Protein AF-A0A359E7I9-F1 (afdb_monomer_lite)

Secondary structure (DSSP, 8-state):
--TTS---HHHHHHHHHHHHHHT-PPEEPPHHHHHHHHHHHHHHHHHHHHHS-HHHHHHHHHHHHHHHHHHHHHHHHHH-EE--HHHHHHHHHHHHHHHHHHHHHHHHHHHHHHHHHHHHHHHHHT--

Structure (mmCIF, N/CA/C/O backbone):
data_AF-A0A359E7I9-F1
#
_entry.id   AF-A0A359E7I9-F1
#
loop_
_atom_site.group_PDB
_atom_site.id
_atom_site.type_symbol
_atom_site.label_atom_id
_atom_site.label_alt_id
_atom_site.label_comp_id
_atom_site.label_asym_id
_atom_site.label_entity_id
_atom_site.label_seq_id
_atom_site.pdbx_PDB_ins_code
_atom_site.Cartn_x
_atom_site.Cartn_y
_atom_site.Cartn_z
_atom_site.occupancy
_atom_site.B_iso_or_equiv
_atom_site.auth_seq_id
_atom_site.auth_comp_id
_atom_site.auth_asym_id
_atom_site.auth_atom_id
_atom_site.pdbx_PDB_model_num
ATOM 1 N N . MET A 1 1 ? 34.628 0.032 -10.947 1.00 48.41 1 MET A N 1
ATOM 2 C CA . MET A 1 1 ? 33.928 1.158 -11.595 1.00 48.41 1 MET A CA 1
ATOM 3 C C . MET A 1 1 ? 33.401 2.041 -10.479 1.00 48.41 1 MET A C 1
ATOM 5 O O . MET A 1 1 ? 32.609 1.570 -9.672 1.00 48.41 1 MET A O 1
ATOM 9 N N . SER A 1 2 ? 33.995 3.225 -10.319 1.00 45.53 2 SER A N 1
ATOM 10 C CA . SER A 1 2 ? 33.677 4.169 -9.240 1.00 45.53 2 SER A CA 1
ATOM 11 C C . SER A 1 2 ? 32.356 4.893 -9.556 1.00 45.53 2 SER A C 1
ATOM 13 O O . SER A 1 2 ? 32.158 5.240 -10.717 1.00 45.53 2 SER A O 1
ATOM 15 N N . PRO A 1 3 ? 31.464 5.166 -8.588 1.00 62.38 3 PRO A N 1
ATOM 16 C CA . PRO A 1 3 ? 30.134 5.741 -8.843 1.00 62.38 3 PRO A CA 1
ATOM 17 C C . PRO A 1 3 ? 30.088 7.197 -9.359 1.00 62.38 3 PRO A C 1
ATOM 19 O O . PRO A 1 3 ? 29.004 7.770 -9.397 1.00 62.38 3 PRO A O 1
ATOM 22 N N . ILE A 1 4 ? 31.225 7.832 -9.683 1.00 60.12 4 ILE A N 1
ATOM 23 C CA . ILE A 1 4 ? 31.324 9.295 -9.902 1.00 60.12 4 ILE A CA 1
ATOM 24 C C . ILE A 1 4 ? 31.981 9.666 -11.249 1.00 60.12 4 ILE A C 1
ATOM 26 O O . ILE A 1 4 ? 32.304 10.828 -11.483 1.00 60.12 4 ILE A O 1
ATOM 30 N N . GLU A 1 5 ? 32.200 8.720 -12.164 1.00 68.06 5 GLU A N 1
ATOM 31 C CA . GLU A 1 5 ? 32.651 9.089 -13.514 1.00 68.06 5 GLU A CA 1
ATOM 32 C C . GLU A 1 5 ? 31.462 9.602 -14.348 1.00 68.06 5 GLU A C 1
ATOM 34 O O . GLU A 1 5 ? 30.405 8.965 -14.361 1.00 68.06 5 GLU A O 1
ATOM 39 N N . PRO A 1 6 ? 31.584 10.766 -15.018 1.00 65.88 6 PRO A N 1
ATOM 40 C CA . PRO A 1 6 ? 30.525 11.274 -15.876 1.00 65.88 6 PRO A CA 1
ATOM 41 C C . PRO A 1 6 ? 30.314 10.291 -17.024 1.00 65.88 6 PRO A C 1
ATOM 43 O O . PRO A 1 6 ? 31.225 10.062 -17.818 1.00 65.88 6 PRO A O 1
ATOM 46 N N . PHE A 1 7 ? 29.108 9.726 -17.099 1.00 65.25 7 PHE A N 1
ATOM 47 C CA . PHE A 1 7 ? 28.690 8.861 -18.198 1.00 65.25 7 PHE A CA 1
ATOM 48 C C . PHE A 1 7 ? 28.974 9.578 -19.529 1.00 65.25 7 PHE A C 1
ATOM 50 O O . PHE A 1 7 ? 28.383 10.637 -19.782 1.00 65.25 7 PHE A O 1
ATOM 57 N N . PRO A 1 8 ? 29.890 9.066 -20.371 1.00 78.00 8 PRO A N 1
ATOM 58 C CA . PRO A 1 8 ? 30.217 9.699 -21.636 1.00 78.00 8 PRO A CA 1
ATOM 59 C C . PRO A 1 8 ? 28.956 9.811 -22.492 1.00 78.00 8 PRO A C 1
ATOM 61 O O . PRO A 1 8 ? 28.225 8.836 -22.662 1.00 78.00 8 PRO A O 1
ATOM 64 N N . GLY A 1 9 ? 28.717 10.974 -23.104 1.00 71.38 9 GLY A N 1
ATOM 65 C CA . GLY A 1 9 ? 27.557 11.160 -23.988 1.00 71.38 9 GLY A CA 1
ATOM 66 C C . GLY A 1 9 ? 27.495 10.132 -25.130 1.00 71.38 9 GLY A C 1
ATOM 67 O O . GLY A 1 9 ? 26.415 9.765 -25.582 1.00 71.38 9 GLY A O 1
ATOM 68 N N . VAL A 1 10 ? 28.650 9.594 -25.538 1.00 79.19 10 VAL A N 1
ATOM 69 C CA . VAL A 1 10 ? 28.767 8.520 -26.535 1.00 79.19 10 VAL A CA 1
ATOM 70 C C . VAL A 1 10 ? 28.084 7.227 -26.078 1.00 79.19 10 VAL A C 1
ATOM 72 O O . VAL A 1 10 ? 27.429 6.579 -26.889 1.00 79.19 10 VAL A O 1
ATOM 75 N N . GLU A 1 11 ? 28.169 6.873 -24.795 1.00 78.19 11 GLU A N 1
ATOM 76 C CA . GLU A 1 11 ? 27.517 5.673 -24.256 1.00 78.19 11 GLU A CA 1
ATOM 77 C C . GLU A 1 11 ? 25.993 5.821 -24.243 1.00 78.19 11 GLU A C 1
ATOM 79 O O . GLU A 1 11 ? 25.279 4.869 -24.548 1.00 78.19 11 GLU A O 1
ATOM 84 N N . ILE A 1 12 ? 25.485 7.032 -23.988 1.00 76.12 12 ILE A N 1
ATOM 85 C CA . ILE A 1 12 ? 24.049 7.333 -24.066 1.00 76.12 12 ILE A CA 1
ATOM 86 C C . ILE A 1 12 ? 23.553 7.157 -25.505 1.00 76.12 12 ILE A C 1
ATOM 88 O O . ILE A 1 12 ? 22.541 6.496 -25.739 1.00 76.12 12 I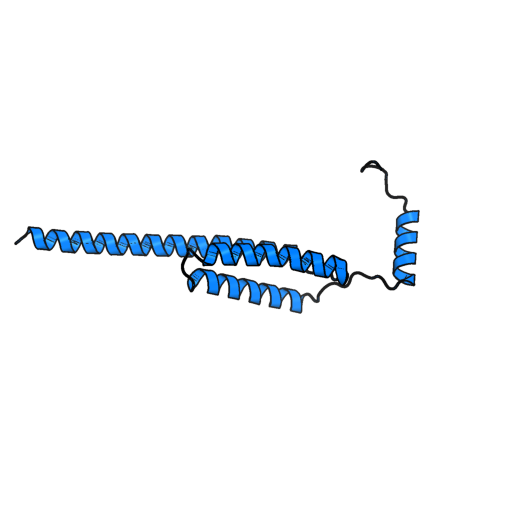LE A O 1
ATOM 92 N N . HIS A 1 13 ? 24.271 7.710 -26.486 1.00 78.94 13 HIS A N 1
ATOM 93 C CA . HIS A 1 13 ? 23.905 7.567 -27.897 1.00 78.94 13 HIS A CA 1
ATOM 94 C C . HIS A 1 13 ? 23.992 6.113 -28.377 1.00 78.94 13 HIS A C 1
ATOM 96 O O . HIS A 1 13 ? 23.102 5.664 -29.099 1.00 78.94 13 HIS A O 1
ATOM 102 N N . ALA A 1 14 ? 25.011 5.365 -27.944 1.00 78.62 14 ALA A N 1
ATOM 103 C CA . ALA A 1 14 ? 25.146 3.944 -28.246 1.00 78.62 14 ALA A CA 1
ATOM 104 C C . ALA A 1 14 ? 24.006 3.117 -27.629 1.00 78.62 14 ALA A C 1
ATOM 106 O O . ALA A 1 14 ? 23.431 2.277 -28.315 1.00 78.62 14 ALA A O 1
ATOM 107 N N . ALA A 1 15 ? 23.613 3.398 -26.382 1.00 77.19 15 ALA A N 1
ATOM 108 C CA . ALA A 1 15 ? 22.488 2.734 -25.723 1.00 77.19 15 ALA A CA 1
ATOM 109 C C . ALA A 1 15 ? 21.148 3.030 -26.418 1.00 77.19 15 ALA A C 1
ATOM 111 O O . ALA A 1 15 ? 20.336 2.128 -26.607 1.00 77.19 15 ALA A O 1
ATOM 112 N N . VAL A 1 16 ? 20.922 4.274 -26.853 1.00 76.81 16 VAL A N 1
ATOM 113 C CA . VAL A 1 16 ? 19.721 4.644 -27.622 1.00 76.81 16 VAL A CA 1
ATOM 114 C C . VAL A 1 16 ? 19.696 3.947 -28.982 1.00 76.81 16 VAL A C 1
ATOM 116 O O . VAL A 1 16 ? 18.655 3.420 -29.367 1.00 76.81 16 VAL A O 1
ATOM 119 N N . ALA A 1 17 ? 20.825 3.909 -29.695 1.00 77.75 17 ALA A N 1
ATOM 120 C CA . ALA A 1 17 ? 20.933 3.202 -30.969 1.00 77.75 17 ALA A CA 1
ATOM 121 C C . ALA A 1 17 ? 20.685 1.696 -30.800 1.00 77.75 17 ALA A C 1
ATOM 123 O O . ALA A 1 17 ? 19.955 1.108 -31.594 1.00 77.75 17 ALA A O 1
ATOM 124 N N . ASN A 1 18 ? 21.222 1.095 -29.735 1.00 79.81 18 ASN A N 1
ATOM 125 C CA . ASN A 1 18 ? 21.003 -0.311 -29.419 1.00 79.81 18 ASN A CA 1
ATOM 126 C C . ASN A 1 18 ? 19.528 -0.600 -29.101 1.00 79.81 18 ASN A C 1
ATOM 128 O O . ASN A 1 18 ? 18.941 -1.493 -29.701 1.00 79.81 18 ASN A O 1
ATOM 132 N N . ASN A 1 19 ? 18.886 0.224 -28.264 1.00 78.88 19 ASN A N 1
ATOM 133 C CA . ASN A 1 19 ? 17.454 0.097 -27.970 1.00 78.88 19 ASN A CA 1
ATOM 134 C C . ASN A 1 19 ? 16.579 0.256 -29.227 1.00 78.88 19 ASN A C 1
ATOM 136 O O . ASN A 1 19 ? 15.551 -0.406 -29.337 1.00 78.88 19 ASN A O 1
ATOM 140 N N . LEU A 1 20 ? 16.974 1.108 -30.185 1.00 77.75 20 LEU A N 1
ATOM 141 C CA . LEU A 1 20 ? 16.278 1.253 -31.469 1.00 77.75 20 LEU A CA 1
ATOM 142 C C . LEU A 1 20 ? 16.401 -0.000 -32.345 1.00 77.75 20 LEU A C 1
ATOM 144 O O . LEU A 1 20 ? 15.429 -0.392 -32.988 1.00 77.75 20 LEU A O 1
ATOM 148 N N . LEU A 1 21 ? 17.595 -0.594 -32.394 1.00 78.62 21 LEU A N 1
ATOM 149 C CA . LEU A 1 21 ? 17.882 -1.782 -33.199 1.00 78.62 21 LEU A CA 1
ATOM 150 C C . LEU A 1 21 ? 17.237 -3.042 -32.608 1.00 78.62 21 LEU A C 1
ATOM 152 O O . LEU A 1 21 ? 16.742 -3.880 -33.358 1.00 78.62 21 LEU A O 1
ATOM 156 N N . GLU A 1 22 ? 17.199 -3.149 -31.279 1.00 76.75 22 GLU A N 1
ATOM 157 C CA . GLU A 1 2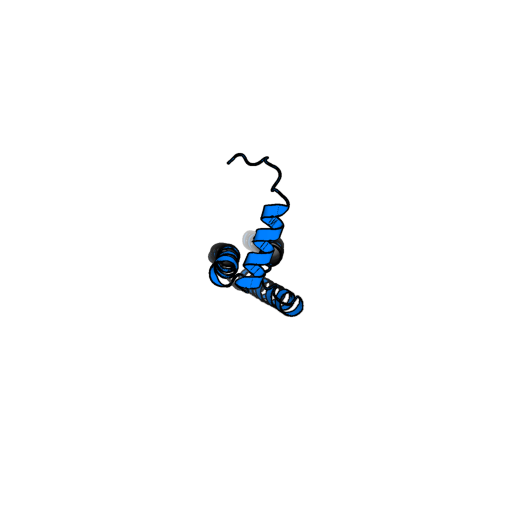2 ? 16.622 -4.283 -30.544 1.00 76.75 22 GLU A CA 1
ATOM 158 C C . GLU A 1 22 ? 15.129 -4.091 -30.210 1.00 76.75 22 GLU A C 1
ATOM 160 O O . GLU A 1 22 ? 14.476 -5.020 -29.744 1.00 76.75 22 GLU A O 1
ATOM 165 N N . ASN A 1 23 ? 14.557 -2.917 -30.517 1.00 68.06 23 ASN A N 1
ATOM 166 C CA . ASN A 1 23 ? 13.168 -2.536 -30.213 1.00 68.06 23 ASN A CA 1
ATOM 167 C C . ASN A 1 23 ? 12.833 -2.603 -28.707 1.00 68.06 23 ASN A C 1
ATOM 169 O O . ASN A 1 23 ? 11.726 -2.938 -28.286 1.00 68.06 23 ASN A O 1
ATOM 173 N N . ASP A 1 24 ? 13.822 -2.258 -27.891 1.00 67.62 24 ASP A N 1
ATOM 174 C CA . ASP A 1 24 ? 13.910 -2.579 -26.469 1.00 67.62 24 ASP A CA 1
ATOM 175 C C . ASP A 1 24 ? 13.407 -1.428 -25.574 1.00 67.62 24 ASP A C 1
ATOM 177 O O . ASP A 1 24 ? 14.021 -1.030 -24.579 1.00 67.62 24 ASP A O 1
ATOM 181 N N . PHE A 1 25 ? 12.262 -0.852 -25.944 1.00 73.00 25 PHE A N 1
ATOM 182 C CA . PHE A 1 25 ? 11.693 0.310 -25.263 1.00 73.00 25 PHE A CA 1
ATOM 183 C C . PHE A 1 25 ? 10.937 -0.067 -23.986 1.00 73.00 25 PHE A C 1
ATOM 185 O O . PHE A 1 25 ? 10.131 -0.995 -23.955 1.00 73.00 25 PHE A O 1
ATOM 192 N N . ILE A 1 26 ? 11.134 0.727 -22.931 1.00 73.31 26 ILE A N 1
ATOM 193 C CA . ILE A 1 26 ? 10.339 0.630 -21.704 1.00 73.31 26 ILE A CA 1
ATOM 194 C C . ILE A 1 26 ? 8.941 1.182 -21.987 1.00 73.31 26 ILE A C 1
ATOM 196 O O . ILE A 1 26 ? 8.774 2.371 -22.263 1.00 73.31 26 ILE A O 1
ATOM 200 N N . THR A 1 27 ? 7.918 0.337 -21.881 1.00 76.50 27 THR A N 1
ATOM 201 C CA . THR A 1 27 ? 6.524 0.762 -22.051 1.00 76.50 27 THR A CA 1
ATOM 202 C C . THR A 1 27 ? 5.918 1.160 -20.711 1.00 76.50 27 THR A C 1
ATOM 204 O O . THR A 1 27 ? 5.946 0.386 -19.750 1.00 76.50 27 THR A O 1
ATOM 207 N N . SER A 1 28 ? 5.344 2.360 -20.632 1.00 77.75 28 SER A N 1
ATOM 208 C CA . SER A 1 28 ? 4.604 2.816 -19.452 1.00 77.75 28 SER A CA 1
ATOM 209 C C . SER A 1 28 ? 3.130 2.421 -19.527 1.00 77.75 28 SER A C 1
ATOM 211 O O . SER A 1 28 ? 2.514 2.438 -20.592 1.00 77.75 28 SER A O 1
ATOM 213 N N . VAL A 1 29 ? 2.543 2.101 -18.373 1.00 81.00 29 VAL A N 1
ATOM 214 C CA . VAL A 1 29 ? 1.107 1.808 -18.265 1.00 81.00 29 VAL A CA 1
ATOM 215 C C . VAL A 1 29 ? 0.292 3.095 -18.481 1.00 81.00 29 VAL A C 1
ATOM 217 O O . VAL A 1 29 ? 0.637 4.126 -17.897 1.00 81.00 29 VAL A O 1
ATOM 220 N N . PRO A 1 30 ? -0.811 3.070 -19.258 1.00 86.88 30 PRO A N 1
ATOM 221 C CA . PRO A 1 30 ? -1.684 4.230 -19.418 1.00 86.88 30 PRO A CA 1
ATOM 222 C C . PRO A 1 30 ? -2.190 4.766 -18.073 1.00 86.88 30 PRO A C 1
ATOM 224 O O . PRO A 1 30 ? -2.633 4.001 -17.213 1.00 86.88 30 PRO A O 1
ATOM 227 N N . ASN A 1 31 ? -2.203 6.093 -17.913 1.00 85.31 31 ASN A N 1
ATOM 228 C CA . ASN A 1 31 ? -2.587 6.749 -16.654 1.00 85.31 31 ASN A CA 1
ATOM 229 C C . ASN A 1 31 ? -3.978 6.339 -16.144 1.00 85.31 31 ASN A C 1
ATOM 231 O O . ASN A 1 31 ? -4.178 6.201 -14.940 1.00 85.31 31 ASN A O 1
ATOM 235 N N . LEU A 1 32 ? -4.934 6.107 -17.047 1.00 88.44 32 LEU A N 1
ATOM 236 C CA . LEU A 1 32 ? -6.287 5.684 -16.681 1.00 88.44 32 LEU A CA 1
ATOM 237 C C . LEU A 1 32 ? -6.295 4.283 -16.050 1.00 88.44 32 LEU A C 1
ATOM 239 O O . LEU A 1 32 ? -6.915 4.082 -15.009 1.00 88.44 32 LEU A O 1
ATOM 243 N N . VAL A 1 33 ? -5.543 3.341 -16.630 1.00 88.62 33 VAL A N 1
ATOM 244 C CA . VAL A 1 33 ? -5.400 1.975 -16.103 1.00 88.62 33 VAL A CA 1
ATOM 245 C C . VAL A 1 33 ? -4.710 2.004 -14.741 1.00 88.62 33 VAL A C 1
ATOM 247 O O . VAL A 1 33 ? -5.185 1.371 -13.801 1.00 88.62 33 VAL A O 1
ATOM 250 N N . LYS A 1 34 ? -3.642 2.800 -14.610 1.00 88.38 34 LYS A N 1
ATOM 251 C CA . LYS A 1 34 ? -2.952 3.029 -13.335 1.00 88.38 34 LYS A CA 1
ATOM 252 C C . LYS A 1 34 ? -3.916 3.495 -12.241 1.00 88.38 34 LYS A C 1
ATOM 254 O O . LYS A 1 34 ? -3.965 2.890 -11.174 1.00 88.38 34 LYS A O 1
ATOM 259 N N . ASN A 1 35 ? -4.681 4.553 -12.503 1.00 89.94 35 ASN A N 1
ATOM 260 C CA . ASN A 1 35 ? -5.558 5.155 -11.499 1.00 89.94 35 ASN A CA 1
ATOM 261 C C . ASN A 1 35 ? -6.672 4.194 -11.066 1.00 89.94 35 ASN A C 1
ATOM 263 O O . ASN A 1 35 ? -6.956 4.081 -9.876 1.00 89.94 35 ASN A O 1
ATOM 267 N N . ILE A 1 36 ? -7.267 3.463 -12.016 1.00 93.88 36 ILE A N 1
ATOM 268 C CA . ILE A 1 36 ? -8.269 2.430 -11.718 1.00 93.88 36 ILE A CA 1
ATOM 269 C C . ILE A 1 36 ? -7.665 1.339 -10.834 1.00 93.88 36 ILE A C 1
ATOM 271 O O . ILE A 1 36 ? -8.274 0.934 -9.847 1.00 93.88 36 ILE A O 1
ATOM 275 N N . LEU A 1 37 ? -6.453 0.887 -11.150 1.00 91.19 37 LEU A N 1
ATOM 276 C CA . LEU A 1 37 ? -5.786 -0.164 -10.394 1.00 91.19 37 LEU A CA 1
ATOM 277 C C . LEU A 1 37 ? -5.459 0.278 -8.959 1.00 91.19 37 LEU A C 1
ATOM 279 O O . LEU A 1 37 ? -5.714 -0.476 -8.022 1.00 91.19 37 LEU A O 1
ATOM 283 N N . ILE A 1 38 ? -4.979 1.513 -8.775 1.00 92.69 38 ILE A N 1
ATOM 284 C CA . ILE A 1 38 ? -4.775 2.109 -7.445 1.00 92.69 38 ILE A CA 1
ATOM 285 C C . ILE A 1 38 ? -6.091 2.122 -6.663 1.00 92.69 38 ILE A C 1
ATOM 287 O O . ILE A 1 38 ? -6.126 1.664 -5.523 1.00 92.69 38 ILE A O 1
ATOM 291 N N . LEU A 1 39 ? -7.181 2.601 -7.271 1.00 94.25 39 LEU A N 1
ATOM 292 C CA . LEU A 1 39 ? -8.491 2.658 -6.618 1.00 94.25 39 LEU A CA 1
ATOM 293 C C . LEU A 1 39 ? -8.974 1.274 -6.177 1.00 94.25 39 LEU A C 1
ATOM 295 O O . LEU A 1 39 ? -9.420 1.121 -5.042 1.00 94.25 39 LEU A O 1
ATOM 299 N N . ILE A 1 40 ? -8.848 0.266 -7.043 1.00 94.81 40 ILE A N 1
ATOM 300 C CA . ILE A 1 40 ? -9.251 -1.112 -6.737 1.00 94.81 40 ILE A CA 1
ATOM 301 C C . ILE A 1 40 ? -8.426 -1.674 -5.575 1.00 94.81 40 ILE A C 1
ATOM 303 O O . ILE A 1 40 ? -8.998 -2.210 -4.627 1.00 94.81 40 ILE A O 1
ATOM 307 N N . ILE A 1 41 ? -7.097 -1.526 -5.607 1.00 93.12 41 ILE A N 1
ATOM 308 C CA . ILE A 1 41 ? -6.213 -2.027 -4.543 1.00 93.12 41 ILE A CA 1
ATOM 309 C C . ILE A 1 41 ? -6.532 -1.344 -3.211 1.00 93.12 41 ILE A C 1
ATOM 311 O O . ILE A 1 41 ? -6.693 -2.019 -2.195 1.00 93.12 41 ILE A O 1
ATOM 315 N N . CYS A 1 42 ? -6.683 -0.020 -3.212 1.00 94.25 42 CYS A N 1
ATOM 316 C CA . CYS A 1 42 ? -7.039 0.745 -2.021 1.00 94.25 42 CYS A CA 1
ATOM 317 C C . CYS A 1 42 ? -8.405 0.325 -1.456 1.00 94.25 42 CYS A C 1
ATOM 319 O O . CYS A 1 42 ? -8.538 0.147 -0.246 1.00 94.25 42 CYS A O 1
ATOM 321 N N . ALA A 1 43 ? -9.410 0.119 -2.314 1.00 94.06 43 ALA A N 1
ATOM 322 C CA . ALA A 1 43 ? -10.734 -0.335 -1.896 1.00 94.06 43 ALA A CA 1
ATOM 323 C C . ALA A 1 43 ? -10.689 -1.740 -1.274 1.00 94.06 43 ALA A C 1
ATOM 325 O O . ALA A 1 43 ? -11.280 -1.962 -0.217 1.00 94.06 43 ALA A O 1
ATOM 326 N N . LEU A 1 44 ? -9.948 -2.670 -1.883 1.00 92.69 44 LEU A N 1
ATOM 327 C CA . LEU A 1 44 ? -9.761 -4.023 -1.353 1.00 92.69 44 LEU A CA 1
ATOM 328 C C . LEU A 1 44 ? -9.015 -4.015 -0.013 1.00 92.69 44 LEU A C 1
ATOM 330 O O . LEU A 1 44 ? -9.397 -4.744 0.901 1.00 92.69 44 LEU A O 1
ATOM 334 N N . LEU A 1 45 ? -7.991 -3.168 0.135 1.00 92.62 45 LEU A N 1
ATOM 335 C CA . LEU A 1 45 ? -7.271 -3.002 1.398 1.00 92.62 45 LEU A CA 1
ATOM 336 C C . LEU A 1 45 ? -8.183 -2.466 2.502 1.00 92.62 45 LEU A C 1
ATOM 338 O O . LEU A 1 45 ? -8.187 -3.022 3.598 1.00 92.62 45 LEU A O 1
ATOM 342 N N . LEU A 1 46 ? -8.988 -1.438 2.223 1.00 93.12 46 LEU A N 1
ATOM 343 C CA . LEU A 1 46 ? -9.966 -0.923 3.186 1.00 93.12 46 LEU A CA 1
ATOM 344 C C . LEU A 1 46 ? -10.982 -1.999 3.578 1.00 93.12 46 LEU A C 1
ATOM 346 O O . LEU A 1 46 ? -11.202 -2.227 4.768 1.00 93.12 46 LEU A O 1
ATOM 350 N N . ALA A 1 47 ? -11.551 -2.696 2.593 1.00 91.12 47 ALA A N 1
ATOM 351 C CA . ALA A 1 47 ? -12.482 -3.794 2.824 1.00 91.12 47 ALA A CA 1
ATOM 352 C C . ALA A 1 47 ? -11.865 -4.867 3.737 1.00 91.12 47 ALA A C 1
ATOM 354 O O . ALA A 1 47 ? -12.476 -5.259 4.730 1.00 91.12 47 ALA A O 1
ATOM 355 N N . ALA A 1 48 ? -10.623 -5.282 3.473 1.00 89.94 48 ALA A N 1
ATOM 356 C CA . ALA A 1 48 ? -9.906 -6.236 4.314 1.00 89.94 48 ALA A CA 1
ATOM 357 C C . ALA A 1 48 ? -9.639 -5.687 5.730 1.00 89.94 48 ALA A C 1
ATOM 359 O O . ALA A 1 48 ? -9.806 -6.396 6.724 1.00 89.94 48 ALA A O 1
ATOM 360 N N . ILE A 1 49 ? -9.261 -4.417 5.876 1.00 91.00 49 ILE A N 1
ATOM 361 C CA . ILE A 1 49 ? -8.994 -3.836 7.198 1.00 91.00 49 ILE A CA 1
ATOM 362 C C . ILE A 1 49 ? -10.253 -3.864 8.075 1.00 91.00 49 ILE A C 1
ATOM 364 O O . ILE A 1 49 ? -10.155 -4.258 9.243 1.00 91.00 49 ILE A O 1
ATOM 368 N N . PHE A 1 50 ? -11.416 -3.501 7.525 1.00 89.06 50 PHE A N 1
ATOM 369 C CA . PHE A 1 50 ? -12.665 -3.389 8.285 1.00 89.06 50 PHE A CA 1
ATOM 370 C C . PHE A 1 50 ? -13.428 -4.711 8.451 1.00 89.06 50 PHE A C 1
ATOM 372 O O . PHE A 1 50 ? -14.007 -4.920 9.515 1.00 89.06 50 PHE A O 1
ATOM 379 N N . TRP A 1 51 ? -13.414 -5.618 7.467 1.00 87.62 51 TRP A N 1
ATOM 380 C CA . TRP A 1 51 ? -14.195 -6.864 7.539 1.00 87.62 51 TRP A CA 1
ATOM 381 C C . TRP A 1 51 ? -13.454 -8.077 8.102 1.00 87.62 51 TRP A C 1
ATOM 383 O O . TRP A 1 51 ? -14.108 -9.039 8.500 1.00 87.62 51 TRP A O 1
ATOM 393 N N . THR A 1 52 ? -12.121 -8.059 8.184 1.00 83.62 52 THR A N 1
ATOM 394 C CA . THR A 1 52 ? -11.356 -9.188 8.749 1.00 83.62 52 THR A CA 1
ATOM 395 C C . THR A 1 52 ? -10.853 -8.905 10.176 1.00 83.62 52 THR A C 1
ATOM 397 O O . THR A 1 52 ? -10.577 -7.753 10.537 1.00 83.62 52 THR A O 1
ATOM 400 N N . PRO A 1 53 ? -10.712 -9.943 11.028 1.00 82.25 53 PRO A N 1
ATOM 401 C CA . PRO A 1 53 ? -10.213 -9.782 12.389 1.00 82.25 53 PRO A CA 1
ATOM 402 C C . PRO A 1 53 ? -8.762 -9.281 12.395 1.00 82.25 53 PRO A C 1
ATOM 404 O O . PRO A 1 53 ? -7.951 -9.671 11.549 1.00 82.25 53 PRO A O 1
ATOM 407 N N . SER A 1 54 ? -8.414 -8.455 13.391 1.00 77.69 54 SER A N 1
ATOM 408 C CA . SER A 1 54 ? -7.117 -7.751 13.458 1.00 77.69 54 SER A CA 1
ATOM 409 C C . SER A 1 54 ? -5.877 -8.653 13.498 1.00 77.69 54 SER A C 1
ATOM 411 O O . SER A 1 54 ? -4.772 -8.200 13.233 1.00 77.69 54 SER A O 1
ATOM 413 N N . ARG A 1 55 ? -6.026 -9.945 13.817 1.00 78.25 55 ARG A N 1
ATOM 414 C CA . ARG A 1 55 ? -4.899 -10.896 13.796 1.00 78.25 55 ARG A CA 1
ATOM 415 C C . ARG A 1 55 ? -4.491 -11.293 12.377 1.00 78.25 55 ARG A C 1
ATOM 417 O O . ARG A 1 55 ? -3.321 -11.561 12.135 1.00 78.25 55 ARG A O 1
ATOM 424 N N . VAL A 1 56 ? -5.451 -11.345 11.454 1.00 83.19 56 VAL A N 1
ATOM 425 C CA . VAL A 1 56 ? -5.232 -11.810 10.076 1.00 83.19 56 VAL A CA 1
ATOM 426 C C . VAL A 1 56 ? -4.940 -10.633 9.149 1.00 83.19 56 VAL A C 1
ATOM 428 O O . VAL A 1 56 ? -4.090 -10.745 8.268 1.00 83.19 56 VAL A O 1
ATOM 431 N N . ASN A 1 57 ? -5.590 -9.485 9.369 1.00 86.19 57 ASN A N 1
ATOM 432 C CA . ASN A 1 57 ? -5.473 -8.347 8.458 1.00 86.19 57 ASN A CA 1
ATOM 433 C C . ASN A 1 57 ? -4.041 -7.780 8.373 1.00 86.19 57 ASN A C 1
ATOM 435 O O . ASN A 1 57 ? -3.618 -7.450 7.272 1.00 86.19 57 ASN A O 1
ATOM 439 N N . ILE A 1 58 ? -3.264 -7.749 9.466 1.00 86.88 58 ILE A N 1
ATOM 440 C CA . ILE A 1 58 ? -1.885 -7.223 9.465 1.00 86.88 58 ILE A CA 1
ATOM 441 C C . ILE A 1 58 ? -0.992 -8.059 8.546 1.00 86.88 58 ILE A C 1
ATOM 443 O O . ILE A 1 58 ? -0.267 -7.513 7.714 1.00 86.88 58 ILE A O 1
ATOM 447 N N . SER A 1 59 ? -1.072 -9.388 8.663 1.00 89.31 59 SER A N 1
ATOM 448 C CA . SER A 1 59 ? -0.299 -10.300 7.816 1.00 89.31 59 SER A CA 1
ATOM 449 C C . SER A 1 59 ? -0.717 -10.173 6.351 1.00 89.31 59 SER A C 1
ATOM 451 O O . SER A 1 59 ? 0.143 -10.054 5.482 1.00 89.31 59 SER A O 1
ATOM 453 N N . VAL A 1 60 ? -2.023 -10.088 6.077 1.00 88.62 60 VAL A N 1
ATOM 454 C CA . VAL A 1 60 ? -2.541 -9.877 4.718 1.00 88.62 60 VAL A CA 1
ATOM 455 C C . VAL A 1 60 ? -2.061 -8.542 4.140 1.00 88.62 60 VAL A C 1
ATOM 457 O O . VAL A 1 60 ? -1.566 -8.518 3.018 1.00 88.62 60 VAL A O 1
ATOM 460 N N . SER A 1 61 ? -2.129 -7.441 4.895 1.00 89.81 61 SER A N 1
ATOM 461 C CA . SER A 1 61 ? -1.634 -6.128 4.455 1.00 89.81 61 SER A CA 1
ATOM 462 C C . SER A 1 61 ? -0.136 -6.161 4.135 1.00 89.81 61 SER A C 1
ATOM 464 O O . SER A 1 61 ? 0.279 -5.619 3.111 1.00 89.81 61 SER A O 1
ATOM 466 N N . ALA A 1 62 ? 0.669 -6.836 4.962 1.00 90.94 62 ALA A N 1
ATOM 467 C CA . ALA A 1 62 ? 2.103 -6.991 4.729 1.00 90.94 62 ALA A CA 1
ATOM 468 C C . ALA A 1 62 ? 2.399 -7.823 3.470 1.00 90.94 62 ALA A C 1
ATOM 470 O O . ALA A 1 62 ? 3.239 -7.433 2.658 1.00 90.94 62 ALA A O 1
ATOM 471 N N . VAL A 1 63 ? 1.675 -8.930 3.267 1.00 93.06 63 VAL A N 1
ATOM 472 C CA . VAL A 1 63 ? 1.791 -9.762 2.059 1.00 93.06 63 VAL A CA 1
ATOM 473 C C . VAL A 1 63 ? 1.405 -8.967 0.814 1.00 93.06 63 VAL A C 1
ATOM 475 O O . VAL A 1 63 ? 2.128 -9.011 -0.179 1.00 93.06 63 VAL A O 1
ATOM 478 N N . VAL A 1 64 ? 0.323 -8.186 0.866 1.00 91.56 64 VAL A N 1
ATOM 479 C CA . VAL A 1 64 ? -0.089 -7.325 -0.250 1.00 91.56 64 VAL A CA 1
ATOM 480 C C . VAL A 1 64 ? 0.994 -6.287 -0.559 1.00 91.56 64 VAL A C 1
ATOM 482 O O . VAL A 1 64 ? 1.402 -6.176 -1.714 1.00 91.56 64 VAL A O 1
ATOM 485 N N . MET A 1 65 ? 1.539 -5.594 0.447 1.00 93.25 65 MET A N 1
ATOM 486 C CA . MET A 1 65 ? 2.641 -4.640 0.245 1.00 93.25 65 MET A CA 1
ATOM 487 C C . MET A 1 65 ? 3.883 -5.293 -0.368 1.00 93.25 65 MET A C 1
ATOM 489 O O . MET A 1 65 ? 4.453 -4.749 -1.314 1.00 93.25 65 MET A O 1
ATOM 493 N N . GLY A 1 66 ? 4.283 -6.467 0.127 1.00 92.50 66 GLY A N 1
ATOM 494 C CA . GLY A 1 66 ? 5.400 -7.221 -0.441 1.00 92.50 66 GLY A CA 1
ATOM 495 C C . GLY A 1 66 ? 5.134 -7.632 -1.889 1.00 92.50 66 GLY A C 1
ATOM 496 O O . GLY A 1 66 ? 5.995 -7.463 -2.752 1.00 92.50 66 GLY A O 1
ATOM 497 N N . SER A 1 67 ? 3.915 -8.091 -2.181 1.00 92.12 67 SER A N 1
ATOM 498 C CA . SER A 1 67 ? 3.524 -8.498 -3.530 1.00 92.12 67 SER A CA 1
ATOM 499 C C . SER A 1 67 ? 3.570 -7.340 -4.526 1.00 92.12 67 SER A C 1
ATOM 501 O O . SER A 1 67 ? 4.033 -7.545 -5.640 1.00 92.12 67 SER A O 1
ATOM 503 N N . ILE A 1 68 ? 3.197 -6.115 -4.128 1.00 92.12 68 ILE A N 1
ATOM 504 C CA . ILE A 1 68 ? 3.272 -4.927 -4.997 1.00 92.12 68 ILE A CA 1
ATOM 505 C C . ILE A 1 68 ? 4.713 -4.703 -5.473 1.00 92.12 68 ILE A C 1
ATOM 507 O O . ILE A 1 68 ? 4.941 -4.487 -6.662 1.00 92.12 68 ILE A O 1
ATOM 511 N N . VAL A 1 69 ? 5.689 -4.805 -4.565 1.00 92.44 69 VAL A N 1
ATOM 512 C CA . VAL A 1 69 ? 7.110 -4.622 -4.898 1.00 92.44 69 VAL A CA 1
ATOM 513 C C . VAL A 1 69 ? 7.613 -5.756 -5.789 1.00 92.44 69 VAL A C 1
ATOM 515 O O . VAL A 1 69 ? 8.235 -5.494 -6.816 1.00 92.44 69 VAL A O 1
ATOM 518 N N . VAL A 1 70 ? 7.314 -7.009 -5.435 1.00 92.69 70 VAL A N 1
ATOM 519 C CA . VAL A 1 70 ? 7.751 -8.184 -6.206 1.00 92.69 70 VAL A CA 1
ATOM 520 C C . VAL A 1 70 ? 7.159 -8.171 -7.614 1.00 92.69 70 VAL A C 1
ATOM 522 O O . VAL A 1 70 ? 7.889 -8.354 -8.583 1.00 92.69 70 VAL A O 1
ATOM 525 N N . ILE A 1 71 ? 5.859 -7.902 -7.747 1.00 90.38 71 ILE A N 1
ATOM 526 C CA . ILE A 1 71 ? 5.175 -7.800 -9.041 1.00 90.38 71 ILE A CA 1
ATOM 527 C C . ILE A 1 71 ? 5.779 -6.658 -9.858 1.00 90.38 71 ILE A C 1
ATOM 529 O O . ILE A 1 71 ? 6.091 -6.857 -11.027 1.00 90.38 71 ILE A O 1
ATOM 533 N N . GLY A 1 72 ? 6.012 -5.493 -9.248 1.00 88.19 72 GLY A N 1
ATOM 534 C CA . GLY A 1 72 ? 6.658 -4.364 -9.915 1.00 88.19 72 GLY A CA 1
ATOM 535 C C . GLY A 1 72 ? 8.044 -4.710 -10.468 1.00 88.19 72 GLY A C 1
ATOM 536 O O . GLY A 1 72 ? 8.338 -4.409 -11.624 1.00 88.19 72 GLY A O 1
ATOM 537 N N . LEU A 1 73 ? 8.874 -5.391 -9.672 1.00 88.50 73 LEU A N 1
ATOM 538 C CA . LEU A 1 73 ? 10.208 -5.837 -10.086 1.00 88.50 73 LEU A CA 1
ATOM 539 C C . LEU A 1 73 ? 10.152 -6.909 -11.181 1.00 88.50 73 LEU A C 1
ATOM 541 O O . LEU A 1 73 ? 10.936 -6.851 -12.126 1.00 88.50 73 LEU A O 1
ATOM 545 N N . LEU A 1 74 ? 9.219 -7.859 -11.093 1.00 89.62 74 LEU A N 1
ATOM 546 C CA . LEU A 1 74 ? 9.029 -8.889 -12.117 1.00 89.62 74 LEU A CA 1
ATOM 547 C C . LEU A 1 74 ? 8.547 -8.291 -13.444 1.00 89.62 74 LEU A C 1
ATOM 549 O O . LEU A 1 74 ? 9.068 -8.653 -14.497 1.00 89.62 74 LEU A O 1
ATOM 553 N N . LEU A 1 75 ? 7.596 -7.351 -13.409 1.00 85.31 75 LEU A N 1
ATOM 554 C CA . LEU A 1 75 ? 7.113 -6.658 -14.608 1.00 85.31 75 LEU A CA 1
ATOM 555 C C . LEU A 1 75 ? 8.225 -5.852 -15.278 1.00 85.31 75 LEU A C 1
ATOM 557 O O . LEU A 1 75 ? 8.335 -5.861 -16.504 1.00 85.31 75 LEU A O 1
ATOM 561 N N . PHE A 1 76 ? 9.070 -5.205 -14.479 1.00 85.00 76 PHE A N 1
ATOM 562 C CA . PHE A 1 76 ? 10.212 -4.469 -14.996 1.00 85.00 76 PHE A CA 1
ATOM 563 C C . PHE A 1 76 ? 11.283 -5.405 -15.576 1.00 85.00 76 PHE A C 1
ATOM 565 O O . PHE A 1 76 ? 11.753 -5.183 -16.686 1.00 85.00 76 PHE A O 1
ATOM 572 N N . SER A 1 77 ? 11.638 -6.481 -14.867 1.00 83.69 77 SER A N 1
ATOM 573 C CA . SER A 1 77 ? 12.723 -7.379 -15.279 1.00 83.69 77 SER A CA 1
ATOM 574 C C . SER A 1 77 ? 12.368 -8.269 -16.469 1.00 83.69 77 SER A C 1
ATOM 576 O O . SER A 1 77 ? 13.246 -8.562 -17.273 1.00 83.69 77 SER A O 1
ATOM 578 N N . VAL A 1 78 ? 11.125 -8.753 -16.554 1.00 83.88 78 VAL A N 1
ATOM 579 C CA . VAL A 1 78 ? 10.718 -9.735 -17.575 1.00 83.88 78 VAL A CA 1
ATOM 580 C C . VAL A 1 78 ? 10.074 -9.049 -18.771 1.00 83.88 78 VAL A C 1
ATOM 582 O O . VAL A 1 78 ? 10.381 -9.380 -19.911 1.00 83.88 78 VAL A O 1
ATOM 585 N N . TYR A 1 79 ? 9.190 -8.084 -18.517 1.00 78.81 79 TYR A N 1
ATOM 586 C CA . TYR A 1 79 ? 8.370 -7.461 -19.557 1.00 78.81 79 TYR A CA 1
ATOM 587 C C . TYR A 1 79 ? 8.817 -6.040 -19.906 1.00 78.81 79 TYR A C 1
ATOM 589 O O . TYR A 1 79 ? 8.228 -5.432 -20.794 1.00 78.81 79 TYR A O 1
ATOM 597 N N . ARG A 1 80 ? 9.826 -5.491 -19.206 1.00 80.56 80 ARG A N 1
ATOM 598 C CA . ARG A 1 80 ? 10.291 -4.097 -19.352 1.00 80.56 80 ARG A CA 1
ATOM 599 C C . ARG A 1 80 ? 9.156 -3.076 -19.235 1.00 80.56 80 ARG A C 1
ATOM 601 O O . ARG A 1 80 ? 9.216 -1.977 -19.783 1.00 80.56 80 ARG A O 1
ATOM 608 N N . VAL A 1 81 ? 8.108 -3.436 -18.492 1.00 81.94 81 VAL A N 1
ATOM 609 C CA . VAL A 1 81 ? 6.963 -2.564 -18.243 1.00 81.94 81 VAL A CA 1
ATOM 610 C C . VAL A 1 81 ? 7.268 -1.718 -17.020 1.00 81.94 81 VAL A C 1
ATOM 612 O O . VAL A 1 81 ? 7.513 -2.242 -15.930 1.00 81.94 81 VAL A O 1
ATOM 615 N N . TRP A 1 82 ? 7.198 -0.397 -17.180 1.00 81.38 82 TRP A N 1
ATOM 616 C CA . TRP A 1 82 ? 7.270 0.521 -16.050 1.00 81.38 82 TRP A CA 1
ATOM 617 C C . TRP A 1 82 ? 5.936 0.518 -15.308 1.00 81.38 82 TRP A C 1
ATOM 619 O O . TRP A 1 82 ? 5.022 1.299 -15.598 1.00 81.38 82 TRP A O 1
ATOM 629 N N . PHE A 1 83 ? 5.807 -0.412 -14.367 1.00 84.25 83 PHE A N 1
ATOM 630 C CA . PHE A 1 83 ? 4.654 -0.470 -13.485 1.00 84.25 83 PHE A CA 1
ATOM 631 C C . PHE A 1 83 ? 4.746 0.656 -12.441 1.00 84.25 83 PHE A C 1
ATOM 633 O O . PHE A 1 83 ? 5.827 0.885 -11.892 1.00 84.25 83 PHE A O 1
ATOM 640 N N . PRO A 1 84 ? 3.646 1.369 -12.131 1.00 86.62 84 PRO A N 1
ATOM 641 C CA . PRO A 1 84 ? 3.634 2.493 -11.190 1.00 86.62 84 PRO A CA 1
ATOM 642 C C . PRO A 1 84 ? 3.691 2.025 -9.724 1.00 86.62 84 PRO A C 1
ATOM 644 O O . PRO A 1 84 ? 2.875 2.398 -8.881 1.00 86.62 84 PRO A O 1
ATOM 647 N N . THR A 1 85 ? 4.681 1.191 -9.416 1.00 88.38 85 THR A N 1
ATOM 648 C CA . THR A 1 85 ? 4.881 0.509 -8.136 1.00 88.38 85 THR A CA 1
ATOM 649 C C . THR A 1 85 ? 4.991 1.498 -6.983 1.00 88.38 85 THR A C 1
ATOM 651 O O . THR A 1 85 ? 4.356 1.298 -5.954 1.00 88.38 85 THR A O 1
ATOM 654 N N . ALA A 1 86 ? 5.739 2.592 -7.161 1.00 89.31 86 ALA A N 1
ATOM 655 C CA . ALA A 1 86 ? 5.924 3.607 -6.125 1.00 89.31 86 ALA A CA 1
ATOM 656 C C . ALA A 1 86 ? 4.607 4.312 -5.753 1.00 89.31 86 ALA A C 1
ATOM 658 O O . ALA A 1 86 ? 4.303 4.468 -4.572 1.00 89.31 86 ALA A O 1
ATOM 659 N N . GLU A 1 87 ? 3.800 4.689 -6.751 1.00 90.56 87 GLU A N 1
ATOM 660 C CA . GLU A 1 87 ? 2.512 5.360 -6.536 1.00 90.56 87 GLU A CA 1
ATOM 661 C C . GLU A 1 87 ? 1.504 4.436 -5.843 1.00 90.56 87 GLU A C 1
ATOM 663 O O . GLU A 1 87 ? 0.840 4.841 -4.886 1.00 90.56 87 GLU A O 1
ATOM 668 N N . ILE A 1 88 ? 1.423 3.178 -6.292 1.00 92.31 88 ILE A N 1
ATOM 669 C CA . ILE A 1 88 ? 0.549 2.161 -5.694 1.00 92.31 88 ILE A CA 1
ATOM 670 C C . ILE A 1 88 ? 0.985 1.866 -4.257 1.00 92.31 88 ILE A C 1
ATOM 672 O O . ILE A 1 88 ? 0.142 1.801 -3.362 1.00 92.31 88 ILE A O 1
ATOM 676 N N . PHE A 1 89 ? 2.289 1.716 -4.019 1.00 93.44 89 PHE A N 1
ATOM 677 C CA . PHE A 1 89 ? 2.835 1.426 -2.697 1.00 93.44 89 PHE A CA 1
ATOM 678 C C . PHE A 1 89 ? 2.549 2.557 -1.710 1.00 93.44 89 PHE A C 1
ATOM 680 O O . PHE A 1 89 ? 2.035 2.302 -0.623 1.00 93.44 89 PHE A O 1
ATOM 687 N N . LEU A 1 90 ? 2.819 3.808 -2.095 1.00 95.25 90 LEU A N 1
ATOM 688 C CA . LEU A 1 90 ? 2.605 4.962 -1.223 1.00 95.25 90 LEU A CA 1
ATOM 689 C C . LEU A 1 90 ? 1.117 5.167 -0.914 1.00 95.25 90 LEU A C 1
ATOM 691 O O . LEU A 1 90 ? 0.747 5.401 0.237 1.00 95.25 90 LEU A O 1
ATOM 695 N N . SER A 1 91 ? 0.258 5.012 -1.925 1.00 94.44 91 SER A N 1
ATOM 696 C CA . SER A 1 91 ? -1.198 5.099 -1.762 1.00 94.44 91 SER A CA 1
ATOM 697 C C . SER A 1 91 ? -1.726 4.004 -0.831 1.00 94.44 91 SER A C 1
ATOM 699 O O . SER A 1 91 ? -2.494 4.283 0.090 1.00 94.44 91 SER A O 1
ATOM 701 N N . SER A 1 92 ? -1.258 2.765 -1.013 1.00 93.81 92 SER A N 1
ATOM 702 C CA . SER A 1 92 ? -1.614 1.624 -0.159 1.00 93.81 92 SER A CA 1
ATOM 703 C C . SER A 1 92 ? -1.148 1.828 1.283 1.00 93.81 92 SER A C 1
ATOM 705 O O . SER A 1 92 ? -1.890 1.542 2.219 1.00 93.81 92 SER A O 1
ATOM 707 N N . LEU A 1 93 ? 0.060 2.364 1.472 1.00 95.25 93 LEU A N 1
ATOM 708 C CA . LEU A 1 93 ? 0.627 2.657 2.786 1.00 95.25 93 LEU A CA 1
ATOM 709 C C . LEU A 1 93 ? -0.194 3.719 3.529 1.00 95.25 93 LEU A C 1
ATOM 711 O O . LEU A 1 93 ? -0.508 3.530 4.703 1.00 95.25 93 LEU A O 1
ATOM 715 N N . LEU A 1 94 ? -0.612 4.791 2.848 1.00 96.19 94 LEU A N 1
ATOM 716 C CA . LEU A 1 94 ? -1.507 5.796 3.431 1.00 96.19 94 LEU A CA 1
ATOM 717 C C . LEU A 1 94 ? -2.855 5.194 3.842 1.00 96.19 94 LEU A C 1
ATOM 719 O O . LEU A 1 94 ? -3.323 5.438 4.954 1.00 96.19 94 LEU A O 1
ATOM 723 N N . VAL A 1 95 ? -3.455 4.371 2.979 1.00 95.19 95 VAL A N 1
ATOM 724 C CA . VAL A 1 95 ? -4.719 3.679 3.268 1.00 95.19 95 VAL A CA 1
ATOM 725 C C . VAL A 1 95 ? -4.597 2.763 4.481 1.00 95.19 95 VAL A C 1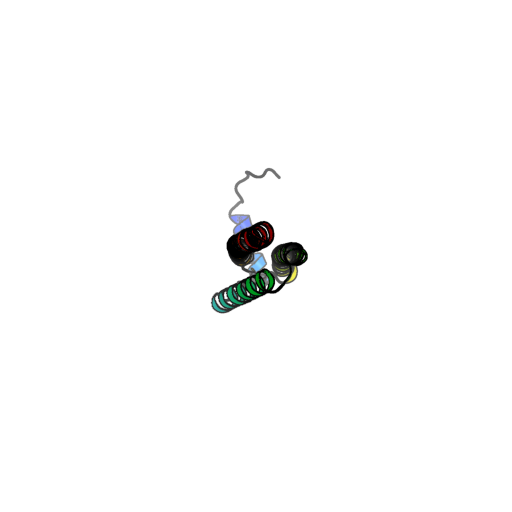
ATOM 727 O O . VAL A 1 95 ? -5.486 2.755 5.329 1.00 95.19 95 VAL A O 1
ATOM 730 N N . ILE A 1 96 ? -3.495 2.023 4.590 1.00 93.69 96 ILE A N 1
ATOM 731 C CA . ILE A 1 96 ? -3.197 1.172 5.743 1.00 93.69 96 ILE A CA 1
ATOM 732 C C . ILE A 1 96 ? -3.130 2.030 7.010 1.00 93.69 96 ILE A C 1
ATOM 734 O O . ILE A 1 96 ? -3.880 1.775 7.949 1.00 93.69 96 ILE A O 1
ATOM 738 N N . ILE A 1 97 ? -2.308 3.083 7.034 1.00 94.69 97 ILE A N 1
ATOM 739 C CA . ILE A 1 97 ? -2.153 3.940 8.222 1.00 94.69 97 ILE A CA 1
ATOM 740 C C . ILE A 1 97 ? -3.501 4.513 8.667 1.00 94.69 97 ILE A C 1
ATOM 742 O O . ILE A 1 97 ? -3.873 4.377 9.835 1.00 94.69 97 ILE A O 1
ATOM 746 N N . VAL A 1 98 ? -4.253 5.116 7.743 1.00 95.38 98 VAL A N 1
ATOM 747 C CA . VAL A 1 98 ? -5.552 5.725 8.053 1.00 95.38 98 VAL A CA 1
ATOM 748 C C . VAL A 1 98 ? -6.557 4.657 8.485 1.00 95.38 98 VAL A C 1
ATOM 750 O O . VAL A 1 98 ? -7.178 4.798 9.535 1.00 95.38 98 VAL A O 1
ATOM 753 N N . GLY A 1 99 ? -6.672 3.558 7.738 1.00 93.12 99 GLY A N 1
ATOM 754 C CA . GLY A 1 99 ? -7.625 2.483 8.012 1.00 93.12 99 GLY A CA 1
ATOM 755 C C . GLY A 1 99 ? -7.408 1.828 9.376 1.00 93.12 99 GLY A C 1
ATOM 756 O O . GLY A 1 99 ? -8.360 1.680 10.145 1.00 93.12 99 GLY A O 1
ATOM 757 N N . TYR A 1 100 ? -6.162 1.486 9.720 1.00 92.06 100 TYR A N 1
ATOM 758 C CA . TYR A 1 100 ? -5.841 0.925 11.036 1.00 92.06 100 TYR A CA 1
ATOM 759 C C . TYR A 1 100 ? -6.055 1.939 12.161 1.00 92.06 100 TYR A C 1
ATOM 761 O O . TYR A 1 100 ? -6.586 1.567 13.206 1.00 92.06 100 TYR A O 1
ATOM 769 N N . THR A 1 101 ? -5.716 3.213 11.946 1.00 93.00 101 THR A N 1
ATOM 770 C CA . THR A 1 101 ? -5.963 4.273 12.936 1.00 93.00 101 THR A CA 1
ATOM 771 C C . THR A 1 101 ? -7.458 4.424 13.214 1.00 93.00 101 THR A C 1
ATOM 773 O O . THR A 1 101 ? -7.877 4.412 14.370 1.00 93.00 101 THR A O 1
ATOM 776 N N . THR A 1 102 ? -8.290 4.502 12.172 1.00 93.00 102 THR A N 1
ATOM 777 C CA . THR A 1 102 ? -9.748 4.602 12.318 1.00 93.00 102 THR A CA 1
ATOM 778 C C . THR A 1 102 ? -10.328 3.377 13.016 1.00 93.00 102 THR A C 1
ATOM 780 O O . THR A 1 102 ? -11.139 3.522 13.932 1.00 93.00 102 THR A O 1
ATOM 783 N N . LYS A 1 103 ? -9.883 2.172 12.636 1.00 90.19 103 LYS A N 1
ATOM 784 C CA . LYS A 1 103 ? -10.318 0.931 13.281 1.00 90.19 103 LYS A CA 1
ATOM 785 C C . LYS A 1 103 ? -9.961 0.928 14.767 1.00 90.19 103 LYS A C 1
ATOM 787 O O . LYS A 1 103 ? -10.839 0.703 15.595 1.00 90.19 103 LYS A O 1
ATOM 792 N N . TYR A 1 104 ? -8.722 1.270 15.110 1.00 89.88 104 TYR A N 1
ATOM 793 C CA . TYR A 1 104 ? -8.258 1.345 16.493 1.00 89.88 104 TYR A CA 1
ATOM 794 C C . TYR A 1 104 ? -9.084 2.335 17.330 1.00 89.88 104 TYR A C 1
ATOM 796 O O . TYR A 1 104 ? -9.587 1.980 18.393 1.00 89.88 104 TYR A O 1
ATOM 804 N N . VAL A 1 105 ? -9.310 3.552 16.818 1.00 92.06 105 VAL A N 1
ATOM 805 C CA . VAL A 1 105 ? -10.133 4.566 17.500 1.00 92.06 105 VAL A CA 1
ATOM 806 C C . VAL A 1 105 ? -11.571 4.076 17.707 1.00 92.06 105 VAL A C 1
ATOM 808 O O . VAL A 1 105 ? -12.153 4.313 18.769 1.00 92.06 105 VAL A O 1
ATOM 811 N N . SER A 1 106 ? -12.140 3.371 16.723 1.00 90.12 106 SER A N 1
ATOM 812 C CA . SER A 1 106 ? -13.492 2.811 16.823 1.00 90.12 106 SER A CA 1
ATOM 813 C C . SER A 1 106 ? -13.595 1.685 17.860 1.00 90.12 106 SER A C 1
ATOM 815 O O . SER A 1 106 ? -14.530 1.680 18.661 1.00 90.12 106 SER A O 1
ATOM 817 N N . GLU A 1 107 ? -12.608 0.786 17.918 1.00 88.94 107 GLU A N 1
ATOM 818 C CA . GLU A 1 107 ? -12.550 -0.295 18.907 1.00 88.94 107 GLU A CA 1
ATOM 819 C C . GLU A 1 107 ? -12.381 0.264 20.329 1.00 88.94 107 GLU A C 1
ATOM 821 O O . GLU A 1 107 ? -13.036 -0.196 21.267 1.00 88.94 107 GLU A O 1
ATOM 826 N N . ASP A 1 108 ? -11.552 1.295 20.500 1.00 89.31 108 ASP A N 1
ATOM 827 C CA . ASP A 1 108 ? -11.356 1.966 21.787 1.00 89.31 108 ASP A CA 1
ATOM 828 C C . ASP A 1 108 ? -12.622 2.690 22.267 1.00 89.31 108 ASP A C 1
ATOM 830 O O . ASP A 1 108 ? -12.952 2.646 23.456 1.00 89.31 108 ASP A O 1
ATOM 834 N N . ALA A 1 109 ? -13.371 3.327 21.361 1.00 88.69 109 ALA A N 1
ATOM 835 C CA . ALA A 1 109 ? -14.658 3.934 21.692 1.00 88.69 109 ALA A CA 1
ATOM 836 C C . ALA A 1 109 ? -15.690 2.886 22.141 1.00 88.69 109 ALA A C 1
ATOM 838 O O . ALA A 1 109 ? -16.370 3.091 23.149 1.00 88.69 109 ALA A O 1
ATOM 839 N N . GLN A 1 110 ? -15.757 1.741 21.454 1.00 88.31 110 GLN A N 1
ATOM 840 C CA . GLN A 1 110 ? -16.640 0.630 21.824 1.00 88.31 110 GLN A CA 1
ATOM 841 C C . GLN A 1 110 ? -16.279 0.041 23.192 1.00 88.31 110 GLN A C 1
ATOM 843 O O . GLN A 1 110 ? -17.160 -0.152 24.028 1.00 88.31 110 GLN A O 1
ATOM 848 N N . LYS A 1 111 ? -14.988 -0.176 23.474 1.00 87.81 111 LYS A N 1
ATOM 849 C CA . LYS A 1 111 ? -14.521 -0.660 24.786 1.00 87.81 111 LYS A CA 1
ATOM 850 C C . LYS A 1 111 ? -14.914 0.284 25.923 1.00 87.81 111 LYS A C 1
ATOM 852 O O . LYS A 1 111 ? -15.361 -0.181 26.970 1.00 87.81 111 LYS A O 1
ATOM 857 N N . ARG A 1 112 ? -14.783 1.602 25.721 1.00 87.81 112 ARG A N 1
ATOM 858 C CA . ARG A 1 112 ? -15.214 2.608 26.710 1.00 87.81 112 ARG A CA 1
ATOM 859 C C . ARG A 1 112 ? -16.722 2.564 26.951 1.00 87.81 112 ARG A C 1
ATOM 861 O O . ARG A 1 112 ? -17.138 2.610 28.105 1.00 87.81 112 ARG A O 1
ATOM 868 N N . ALA A 1 113 ? -17.522 2.433 25.893 1.00 87.50 113 ALA A N 1
ATOM 869 C CA . ALA A 1 113 ? -18.975 2.331 26.006 1.00 87.50 113 ALA A CA 1
ATOM 870 C C . ALA A 1 113 ? -19.406 1.072 26.776 1.00 87.50 113 ALA A C 1
ATOM 872 O O . ALA A 1 113 ? -20.231 1.161 27.682 1.00 87.50 113 ALA A O 1
ATOM 873 N N . ILE A 1 114 ? -18.796 -0.081 26.475 1.00 86.56 114 ILE A N 1
ATOM 874 C C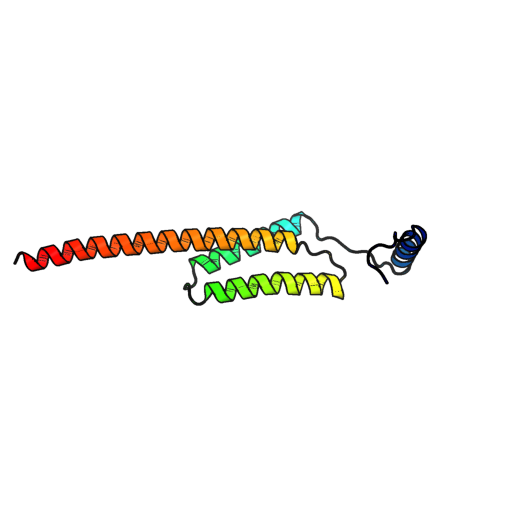A . ILE A 1 114 ? -19.063 -1.340 27.185 1.00 86.56 114 ILE A CA 1
ATOM 875 C C . ILE A 1 114 ? -18.695 -1.207 28.667 1.00 86.56 114 ILE A C 1
ATOM 877 O O . ILE A 1 114 ? -19.505 -1.549 29.523 1.00 86.56 114 ILE A O 1
ATOM 881 N N . ARG A 1 115 ? -17.515 -0.659 28.990 1.00 85.12 115 ARG A N 1
ATOM 882 C CA . ARG A 1 115 ? -17.089 -0.450 30.384 1.00 85.12 115 ARG A CA 1
ATOM 883 C C . ARG A 1 115 ? -18.052 0.458 31.151 1.00 85.12 115 ARG A C 1
ATOM 885 O O . ARG A 1 115 ? -18.469 0.105 32.245 1.00 85.12 115 ARG A O 1
ATOM 892 N N . SER A 1 116 ? -18.451 1.576 30.544 1.00 85.44 116 SER A N 1
ATOM 893 C CA . SER A 1 116 ? -19.419 2.500 31.143 1.00 85.44 116 SER A CA 1
ATOM 894 C C . SER A 1 116 ? -20.778 1.844 31.395 1.00 85.44 116 SER A C 1
ATOM 896 O O . SER A 1 116 ? -21.427 2.168 32.384 1.00 85.44 116 SER A O 1
ATOM 898 N N . ALA A 1 117 ? -21.221 0.942 30.514 1.00 85.06 117 ALA A N 1
ATOM 899 C CA . ALA A 1 117 ? -22.455 0.194 30.725 1.00 85.06 117 ALA A CA 1
ATOM 900 C C . ALA A 1 117 ? -22.313 -0.795 31.893 1.00 85.06 117 ALA A C 1
ATOM 902 O O . ALA A 1 117 ? -23.194 -0.852 32.744 1.00 85.06 117 ALA A O 1
ATOM 903 N N . PHE A 1 118 ? -21.198 -1.530 31.976 1.00 83.88 118 PHE A N 1
ATOM 904 C CA . PHE A 1 118 ? -20.929 -2.460 33.080 1.00 83.88 118 PHE A CA 1
ATOM 905 C C . PHE A 1 118 ? -20.875 -1.771 34.448 1.00 83.88 118 PHE A C 1
ATOM 907 O O . PHE A 1 118 ? -21.453 -2.294 35.399 1.00 83.88 118 PHE A O 1
ATOM 914 N N . ASP A 1 119 ? -20.248 -0.595 34.540 1.00 79.44 119 ASP A N 1
ATOM 915 C CA . ASP A 1 119 ? -20.193 0.181 35.786 1.00 79.44 119 ASP A CA 1
ATOM 916 C C . ASP A 1 119 ? -21.607 0.555 36.281 1.00 79.44 119 ASP A C 1
ATOM 918 O O . ASP A 1 119 ? -21.879 0.493 37.479 1.00 79.44 119 ASP A O 1
ATOM 922 N N . LEU A 1 120 ? -22.537 0.864 35.367 1.00 78.38 120 LEU A N 1
ATOM 923 C CA . LEU A 1 120 ? -23.934 1.171 35.700 1.00 78.38 120 LEU A CA 1
ATOM 924 C C . LEU A 1 120 ? -24.713 -0.063 36.189 1.00 78.38 120 LEU A C 1
ATOM 926 O O . LEU A 1 120 ? -25.550 0.053 37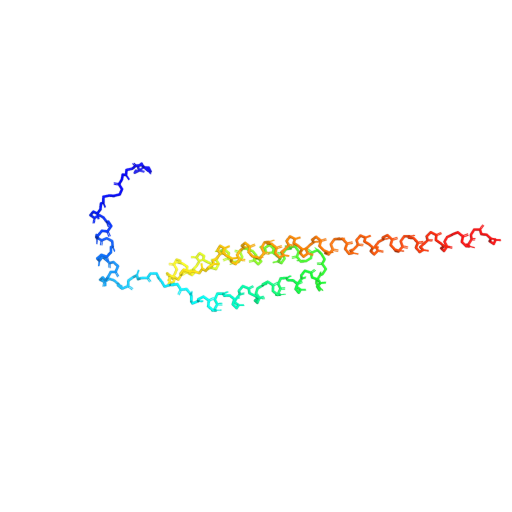.083 1.00 78.38 120 LEU A O 1
ATOM 930 N N . TYR A 1 121 ? -24.452 -1.243 35.616 1.00 76.69 121 TYR A N 1
ATOM 931 C CA . TYR A 1 121 ? -25.113 -2.486 36.033 1.00 76.69 121 TYR A CA 1
ATOM 932 C C . TYR A 1 121 ? -24.604 -2.984 37.394 1.00 76.69 121 TYR A C 1
ATOM 934 O O . TYR A 1 121 ? -25.416 -3.345 38.241 1.00 76.69 121 TYR A O 1
ATOM 942 N N . LEU A 1 122 ? -23.291 -2.921 37.649 1.00 68.06 122 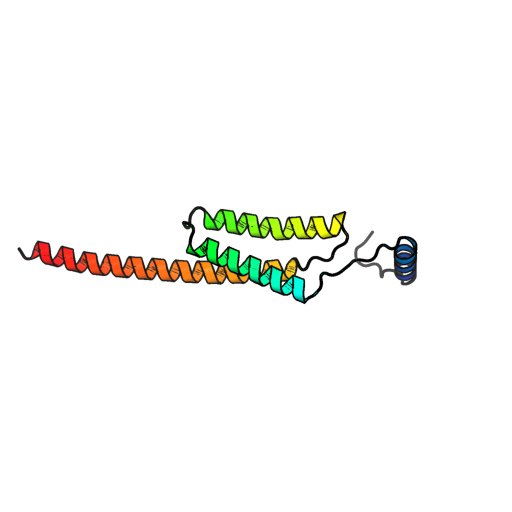LEU A N 1
ATOM 943 C CA . LEU A 1 122 ? -22.692 -3.327 38.930 1.00 68.06 122 LEU A CA 1
ATOM 944 C C . LEU A 1 122 ? -23.135 -2.446 40.107 1.00 68.06 122 LEU A C 1
ATOM 946 O O . LEU A 1 122 ? -23.291 -2.936 41.221 1.00 68.06 122 LEU A O 1
ATOM 950 N N . GLN A 1 123 ? -23.375 -1.153 39.874 1.00 61.41 123 GLN A N 1
ATOM 951 C CA . GLN A 1 123 ? -23.906 -0.253 40.904 1.00 61.41 123 GLN A CA 1
ATOM 952 C C . GLN A 1 123 ? -25.347 -0.582 41.305 1.00 61.41 123 GLN A C 1
ATOM 954 O O . GLN A 1 123 ? -25.749 -0.264 42.418 1.00 61.41 123 GLN A O 1
ATOM 959 N N . LYS A 1 124 ? -26.128 -1.207 40.418 1.00 60.53 124 LYS A N 1
ATOM 960 C CA . LYS A 1 124 ? -27.537 -1.516 40.676 1.00 60.53 124 LYS A CA 1
ATOM 961 C C . LYS A 1 124 ? -27.717 -2.773 41.532 1.00 60.53 124 LYS A C 1
ATOM 963 O O . LYS A 1 124 ? -28.657 -2.831 42.309 1.00 60.53 124 LYS A O 1
ATOM 968 N N . GLU A 1 125 ? -26.802 -3.733 41.422 1.00 59.56 125 GLU A N 1
ATOM 969 C CA . GLU A 1 125 ? -26.833 -5.002 42.169 1.00 59.56 125 GLU A CA 1
ATOM 970 C C . GLU A 1 125 ? -26.280 -4.875 43.601 1.00 59.56 125 GLU A C 1
ATOM 972 O O . GLU A 1 125 ? -26.581 -5.697 44.453 1.00 59.56 125 GLU A O 1
ATOM 977 N N . LEU A 1 126 ? -25.515 -3.816 43.896 1.00 58.94 126 LEU A N 1
ATOM 978 C CA . LEU A 1 126 ? -25.025 -3.510 45.251 1.00 58.94 126 LEU A CA 1
ATOM 979 C C . LEU A 1 126 ? -26.011 -2.678 46.098 1.00 58.94 126 LEU A C 1
ATOM 981 O O . LEU A 1 126 ? -25.693 -2.341 47.238 1.00 58.94 126 LEU A O 1
ATOM 985 N N . VAL A 1 127 ? -27.157 -2.286 45.533 1.00 55.12 127 VAL A N 1
ATOM 986 C CA . VAL A 1 127 ? -28.177 -1.438 46.187 1.00 55.12 127 VAL A CA 1
ATOM 987 C C . VAL A 1 127 ? -29.411 -2.247 46.633 1.00 55.12 127 VAL A C 1
ATOM 989 O O . VAL A 1 127 ? -30.288 -1.694 47.296 1.00 55.12 127 VAL A O 1
ATOM 992 N N . GLU A 1 128 ? -29.459 -3.550 46.340 1.00 45.16 128 GLU A N 1
ATOM 993 C CA . GLU A 1 128 ? -30.394 -4.516 46.950 1.00 45.16 128 GLU A CA 1
ATOM 994 C C . GLU A 1 128 ? -29.717 -5.287 48.093 1.00 45.16 128 GLU A C 1
ATOM 996 O O . GLU A 1 128 ? -30.412 -5.553 49.102 1.00 45.16 128 GLU A O 1
#

Radius of gyration: 25.51 Å; chains: 1; bounding box: 64×23×80 Å

Sequence (128 aa):
MSPIEPFPGVEIHAAVANNLLENDFITSVPNLVKNILILIICALLLAAIFWTPSRVNISVSAVVMGSIVVIGLLLFSVYRVWFPTAEIFLSSLLVIIVGYTTKYVSEDAQKRAIRSAFDLYLQKELVE

Foldseek 3Di:
DDPDDPDPVVVVVVVVVVCVVVVPDQAEDDPVVLVVVLVVLLVVLLCLLPVDDPVVSVVVLVVSLVVLVVVCVCCCPPVSYRRPSVVSNVSSVVSVVVSNVVVVVVVVVVVVVVVVVVVVVVVVVVVD

pLDDT: mean 83.54, std 10.96, range [45.16, 96.19]